Protein AF-A0A917EWA6-F1 (afdb_monomer_lite)

pLDDT: mean 87.09, std 11.74, range [43.41, 97.31]

Radius of gyration: 16.35 Å; chains: 1; bounding box: 45×27×44 Å

Structure (mmCIF, N/CA/C/O backbone):
data_AF-A0A917EWA6-F1
#
_entry.id   AF-A0A917EWA6-F1
#
loop_
_atom_site.group_PDB
_atom_site.id
_atom_site.type_symbol
_atom_site.label_atom_id
_atom_site.label_alt_id
_atom_site.label_comp_id
_atom_site.label_asym_id
_atom_site.label_entity_id
_atom_site.label_seq_id
_atom_site.pdbx_PDB_ins_code
_atom_site.Cartn_x
_atom_site.Cartn_y
_atom_site.Cartn_z
_atom_site.occupancy
_atom_site.B_iso_or_equiv
_atom_site.auth_seq_id
_atom_site.auth_comp_id
_atom_site.auth_asym_id
_atom_site.auth_atom_id
_atom_site.pdbx_PDB_model_num
ATOM 1 N N . MET A 1 1 ? 4.828 -11.371 -12.825 1.00 86.12 1 MET A N 1
ATOM 2 C CA . MET A 1 1 ? 5.020 -9.913 -12.968 1.00 86.12 1 MET A CA 1
ATOM 3 C C . MET A 1 1 ? 5.950 -9.460 -11.858 1.00 86.12 1 MET A C 1
ATOM 5 O O . MET A 1 1 ? 5.801 -9.951 -10.740 1.00 86.12 1 MET A O 1
ATOM 9 N N . VAL A 1 2 ? 6.897 -8.578 -12.182 1.00 91.56 2 VAL A N 1
ATOM 10 C CA . VAL A 1 2 ? 7.806 -7.958 -11.210 1.00 91.56 2 VAL A CA 1
ATOM 11 C C . VAL A 1 2 ? 7.234 -6.601 -10.819 1.00 91.56 2 VAL A C 1
ATOM 13 O O . VAL A 1 2 ? 6.860 -5.807 -11.687 1.00 91.56 2 VAL A O 1
ATOM 16 N N . VAL A 1 3 ? 7.149 -6.339 -9.519 1.00 94.06 3 VAL A N 1
ATOM 17 C CA . VAL A 1 3 ? 6.632 -5.080 -8.984 1.00 94.06 3 VAL A CA 1
ATOM 18 C C . VAL A 1 3 ? 7.700 -4.383 -8.160 1.00 94.06 3 VAL A C 1
ATOM 20 O O . VAL A 1 3 ? 8.176 -4.914 -7.160 1.00 94.06 3 VAL A O 1
ATOM 23 N N . VAL A 1 4 ? 8.055 -3.171 -8.569 1.00 95.00 4 VAL A N 1
ATOM 24 C CA . VAL A 1 4 ? 8.958 -2.285 -7.840 1.00 95.00 4 VAL A CA 1
ATOM 25 C C . VAL A 1 4 ? 8.115 -1.440 -6.897 1.00 95.00 4 VAL A C 1
ATOM 27 O O . VAL A 1 4 ? 7.272 -0.659 -7.338 1.00 95.00 4 VAL A O 1
ATOM 30 N N . LEU A 1 5 ? 8.322 -1.606 -5.598 1.00 96.94 5 LEU A N 1
ATOM 31 C CA . LEU A 1 5 ? 7.508 -0.984 -4.565 1.00 96.94 5 LEU A CA 1
ATOM 32 C C . LEU A 1 5 ? 8.351 -0.015 -3.742 1.00 96.94 5 LEU A C 1
ATOM 34 O O . LEU A 1 5 ? 9.227 -0.437 -2.989 1.00 96.94 5 LEU A O 1
ATOM 38 N N . PHE A 1 6 ? 8.057 1.276 -3.861 1.00 96.94 6 PHE A N 1
ATOM 39 C CA . PHE A 1 6 ? 8.714 2.317 -3.075 1.00 96.94 6 PHE A CA 1
ATOM 40 C C . PHE A 1 6 ? 7.999 2.514 -1.741 1.00 96.94 6 PHE A C 1
ATOM 42 O O . PHE A 1 6 ? 6.769 2.416 -1.674 1.00 96.94 6 PHE A O 1
ATOM 49 N N . ASN A 1 7 ? 8.772 2.832 -0.701 1.00 96.31 7 ASN A N 1
ATOM 50 C CA . ASN A 1 7 ? 8.306 2.919 0.684 1.00 96.31 7 ASN A CA 1
ATOM 51 C C . ASN A 1 7 ? 7.690 1.589 1.154 1.00 96.31 7 ASN A C 1
ATOM 53 O O . ASN A 1 7 ? 6.610 1.556 1.749 1.00 96.31 7 ASN A O 1
ATOM 57 N N . CYS A 1 8 ? 8.346 0.467 0.834 1.00 96.69 8 CYS A N 1
ATOM 58 C CA . CYS A 1 8 ? 7.823 -0.875 1.095 1.00 96.69 8 CYS A CA 1
ATOM 59 C C . CYS A 1 8 ? 7.700 -1.234 2.586 1.00 96.69 8 CYS A C 1
ATO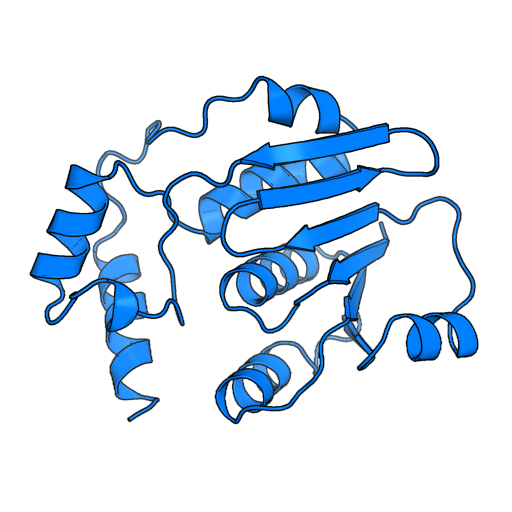M 61 O O . CYS A 1 8 ? 6.992 -2.188 2.905 1.00 96.69 8 CYS A O 1
ATOM 63 N N . PHE A 1 9 ? 8.343 -0.492 3.493 1.00 96.31 9 PHE A N 1
ATOM 64 C CA . PHE A 1 9 ? 8.204 -0.652 4.945 1.00 96.31 9 PHE A CA 1
ATOM 65 C C . PHE A 1 9 ? 7.411 0.479 5.602 1.00 96.31 9 PHE A C 1
ATOM 67 O O . PHE A 1 9 ? 7.223 0.476 6.817 1.00 96.31 9 PHE A O 1
ATOM 74 N N . HIS A 1 10 ? 6.852 1.404 4.823 1.00 94.94 10 HIS A N 1
ATOM 75 C CA . HIS A 1 10 ? 5.696 2.160 5.286 1.00 94.94 10 HIS A CA 1
ATOM 76 C C . HIS A 1 10 ? 4.526 1.195 5.546 1.00 94.94 10 HIS A C 1
ATOM 78 O O . HIS A 1 10 ? 4.380 0.219 4.815 1.00 94.94 10 HIS A O 1
ATOM 84 N N . TRP A 1 11 ? 3.652 1.445 6.531 1.00 94.75 11 TRP A N 1
ATOM 85 C CA . TRP A 1 11 ? 2.588 0.487 6.893 1.00 94.75 11 TRP A CA 1
ATOM 86 C C . TRP A 1 11 ? 1.712 0.091 5.690 1.00 94.75 11 TRP A C 1
ATOM 88 O O . TRP A 1 11 ? 1.439 -1.088 5.479 1.00 94.75 11 TRP A O 1
ATOM 98 N N . MET A 1 12 ? 1.360 1.054 4.831 1.00 96.31 12 MET A N 1
ATOM 99 C CA . MET A 1 12 ? 0.653 0.789 3.571 1.00 96.31 12 MET A CA 1
ATOM 100 C C . MET A 1 12 ? 1.501 -0.010 2.573 1.00 96.31 12 MET A C 1
ATOM 102 O O . MET A 1 12 ? 1.004 -0.954 1.960 1.00 96.31 12 MET A O 1
ATOM 106 N N . GLY A 1 13 ? 2.781 0.341 2.432 1.00 97.06 13 GLY A N 1
ATOM 107 C CA . GLY A 1 13 ? 3.720 -0.371 1.567 1.00 97.06 13 GLY A CA 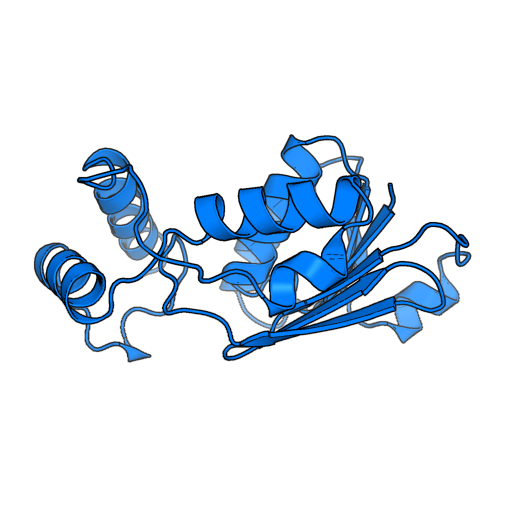1
ATOM 108 C C . GLY A 1 13 ? 3.906 -1.818 1.991 1.00 97.06 13 GLY A C 1
ATOM 109 O O . GLY A 1 13 ? 3.845 -2.710 1.153 1.00 97.06 13 GLY A O 1
ATOM 110 N N . TYR A 1 14 ? 3.999 -2.076 3.290 1.00 96.69 14 TYR A N 1
ATOM 111 C CA . TYR A 1 14 ? 4.108 -3.422 3.828 1.00 96.69 14 TYR A CA 1
ATOM 112 C C . TYR A 1 14 ? 2.887 -4.279 3.473 1.00 96.69 14 TYR A C 1
ATOM 114 O O . TYR A 1 14 ? 3.036 -5.416 3.019 1.00 96.69 14 TYR A O 1
ATOM 122 N N . HIS A 1 15 ? 1.673 -3.738 3.633 1.00 96.06 15 HIS A N 1
ATOM 123 C CA . HIS A 1 15 ? 0.445 -4.447 3.255 1.00 96.06 15 HIS A CA 1
ATOM 124 C C . HIS A 1 15 ? 0.379 -4.723 1.752 1.00 96.06 15 HIS A C 1
ATOM 126 O O . HIS A 1 15 ? 0.031 -5.836 1.358 1.00 96.06 15 HIS A O 1
ATOM 132 N N . CYS A 1 16 ? 0.792 -3.762 0.922 1.00 97.25 16 CYS A N 1
ATOM 133 C CA . CYS A 1 16 ? 0.912 -3.949 -0.524 1.00 97.25 16 CYS A CA 1
ATOM 134 C C . CYS A 1 16 ? 1.926 -5.055 -0.875 1.00 97.25 16 CYS A C 1
ATOM 136 O O . CYS A 1 16 ? 1.586 -6.003 -1.584 1.00 97.25 16 CYS A O 1
ATOM 138 N N . ALA A 1 17 ? 3.140 -4.996 -0.314 1.00 97.31 17 ALA A N 1
ATOM 139 C CA . ALA A 1 17 ? 4.194 -5.991 -0.517 1.00 97.31 17 ALA A CA 1
ATOM 140 C C . ALA A 1 17 ? 3.713 -7.392 -0.136 1.00 97.31 17 ALA A C 1
ATOM 142 O O . ALA A 1 17 ? 3.858 -8.347 -0.898 1.00 97.31 17 ALA A O 1
ATOM 143 N N . ARG A 1 18 ? 3.090 -7.514 1.039 1.00 95.81 18 ARG A N 1
ATOM 144 C CA . ARG A 1 18 ? 2.559 -8.780 1.537 1.00 95.81 18 ARG A CA 1
ATOM 145 C C . ARG A 1 18 ? 1.487 -9.346 0.607 1.00 95.81 18 ARG A C 1
ATOM 147 O O . ARG A 1 18 ? 1.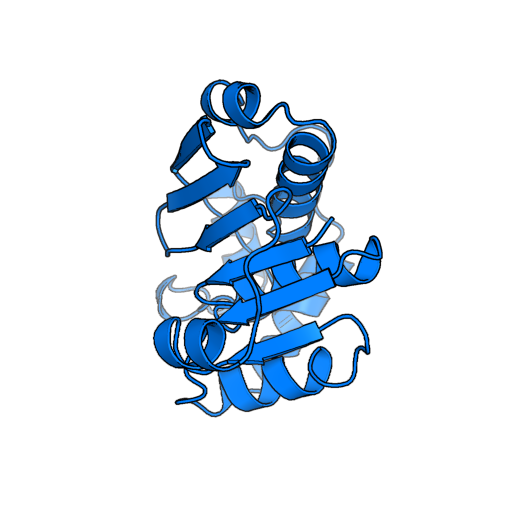518 -10.546 0.341 1.00 95.81 18 ARG A O 1
ATOM 154 N N . GLN A 1 19 ? 0.569 -8.516 0.113 1.00 95.19 19 GLN A N 1
ATOM 155 C CA . GLN A 1 19 ? -0.491 -8.954 -0.798 1.00 95.19 19 GLN A CA 1
ATOM 156 C C . GLN A 1 19 ? 0.072 -9.402 -2.156 1.00 95.19 19 GLN A C 1
ATOM 158 O O . GLN A 1 19 ? -0.324 -10.450 -2.673 1.00 95.19 19 GLN A O 1
ATOM 163 N N . LEU A 1 20 ? 1.043 -8.661 -2.699 1.00 96.31 20 LEU A N 1
ATOM 164 C CA . LEU A 1 20 ? 1.758 -9.023 -3.925 1.00 96.31 20 LEU A CA 1
ATOM 165 C C . LEU A 1 20 ? 2.460 -10.381 -3.780 1.00 96.31 20 LEU A C 1
ATOM 167 O O . LEU A 1 20 ? 2.232 -11.285 -4.588 1.00 96.31 20 LEU A O 1
ATOM 171 N N . LEU A 1 21 ? 3.247 -10.549 -2.711 1.00 96.38 21 LEU A N 1
ATOM 172 C CA . LEU A 1 21 ? 3.966 -11.790 -2.412 1.00 96.38 21 LEU A CA 1
ATOM 173 C C . LEU A 1 21 ? 3.012 -12.969 -2.185 1.00 96.38 21 LEU A C 1
ATOM 175 O O . LEU A 1 21 ? 3.284 -14.077 -2.645 1.00 96.38 21 LEU A O 1
ATOM 179 N N . HIS A 1 22 ? 1.886 -12.747 -1.498 1.00 93.81 22 HIS A N 1
ATOM 180 C CA . HIS A 1 22 ? 0.865 -13.777 -1.290 1.00 93.81 22 HIS A CA 1
ATOM 181 C C . HIS A 1 22 ? 0.236 -14.237 -2.610 1.00 93.81 22 HIS A C 1
ATOM 183 O O . HIS A 1 22 ? -0.019 -15.426 -2.789 1.00 93.81 22 HIS A O 1
ATOM 189 N N . SER A 1 23 ? 0.063 -13.309 -3.550 1.00 91.94 23 SER A N 1
ATOM 190 C CA . SER A 1 23 ? -0.457 -13.577 -4.895 1.00 91.94 23 SER A CA 1
ATOM 191 C C . SER A 1 23 ? 0.611 -14.155 -5.842 1.00 91.94 23 SER A C 1
ATOM 193 O O . SER A 1 23 ? 0.348 -14.360 -7.022 1.00 91.94 23 SER A O 1
ATOM 195 N N . GLY A 1 24 ? 1.820 -14.440 -5.337 1.00 93.75 24 GLY A N 1
ATOM 196 C CA . GLY A 1 24 ? 2.906 -15.079 -6.084 1.00 93.75 24 GLY A CA 1
ATOM 197 C C . GLY A 1 24 ? 3.773 -14.129 -6.913 1.00 93.75 24 GLY A C 1
ATOM 198 O O . GLY A 1 24 ? 4.579 -14.603 -7.711 1.00 93.75 24 GLY A O 1
ATOM 199 N N . HIS A 1 25 ? 3.638 -12.812 -6.734 1.00 93.75 25 HIS A N 1
ATOM 200 C CA . HIS A 1 25 ? 4.432 -11.820 -7.459 1.00 93.75 25 HIS A CA 1
ATOM 201 C C . HIS A 1 25 ? 5.859 -11.728 -6.934 1.00 93.75 25 HIS A C 1
ATOM 203 O O . HIS A 1 25 ? 6.115 -11.957 -5.751 1.00 93.75 25 HIS A O 1
ATOM 209 N N . GLU A 1 26 ? 6.767 -11.335 -7.822 1.00 95.12 26 GLU A N 1
ATOM 210 C CA . GLU A 1 26 ? 8.104 -10.886 -7.451 1.00 95.12 26 GLU A CA 1
ATOM 211 C C . GLU A 1 26 ? 8.033 -9.409 -7.067 1.00 95.12 26 GLU A C 1
ATOM 213 O O . GLU A 1 26 ? 7.483 -8.591 -7.808 1.00 95.12 26 GLU A O 1
ATOM 218 N N . VAL A 1 27 ? 8.563 -9.072 -5.895 1.00 96.00 27 VAL A N 1
ATOM 219 C CA . VAL A 1 27 ? 8.525 -7.724 -5.332 1.00 96.00 27 VAL A CA 1
ATOM 220 C C . VAL A 1 27 ? 9.945 -7.244 -5.083 1.00 96.00 27 VAL A C 1
ATOM 222 O O . VAL A 1 27 ? 10.696 -7.841 -4.311 1.00 96.00 27 VAL A O 1
ATOM 225 N N . VAL A 1 28 ? 10.282 -6.120 -5.704 1.00 95.94 28 VAL A N 1
ATOM 226 C CA . VAL A 1 28 ? 11.509 -5.370 -5.454 1.00 95.94 28 VAL A CA 1
ATOM 227 C C . VAL A 1 28 ? 11.154 -4.182 -4.565 1.00 95.94 28 VAL A C 1
ATOM 229 O O . VAL A 1 28 ? 10.625 -3.178 -5.039 1.00 95.94 28 VAL A O 1
ATOM 232 N N . GLY A 1 29 ? 11.389 -4.317 -3.264 1.00 96.88 29 GLY A N 1
ATOM 233 C CA . GLY A 1 29 ? 11.154 -3.267 -2.279 1.00 96.88 29 GLY A CA 1
ATOM 234 C C . GLY A 1 29 ? 12.295 -2.252 -2.250 1.00 96.88 29 GLY A C 1
ATOM 235 O O . GLY A 1 29 ? 13.459 -2.639 -2.147 1.00 96.88 29 GLY A O 1
ATOM 236 N N . VAL A 1 30 ? 11.955 -0.966 -2.318 1.00 96.62 30 VAL A N 1
ATOM 237 C CA . VAL A 1 30 ? 12.893 0.155 -2.183 1.00 96.62 30 VAL A CA 1
ATOM 238 C C . VAL A 1 30 ? 12.466 1.009 -0.995 1.00 96.62 30 VAL A C 1
ATOM 240 O O . VAL A 1 30 ? 11.436 1.688 -1.054 1.00 96.62 30 VAL A O 1
ATOM 243 N N . ASP A 1 31 ? 13.228 0.940 0.091 1.00 96.81 31 ASP A N 1
ATOM 244 C CA . ASP A 1 31 ? 12.995 1.713 1.315 1.00 96.81 31 ASP A CA 1
ATOM 245 C C . ASP A 1 31 ? 14.239 1.655 2.209 1.00 96.81 31 ASP A C 1
ATOM 247 O O . ASP A 1 31 ? 14.886 0.610 2.312 1.00 96.81 31 ASP A O 1
ATOM 251 N N . GLU A 1 32 ? 14.551 2.746 2.897 1.00 95.62 32 GLU A N 1
ATOM 252 C CA . GLU A 1 32 ? 15.605 2.756 3.909 1.00 95.62 32 GLU A CA 1
ATOM 253 C C . GLU A 1 32 ? 15.084 2.111 5.197 1.00 95.62 32 GLU A C 1
ATOM 255 O O . GLU A 1 32 ? 13.979 2.405 5.651 1.00 95.62 32 GLU A O 1
ATOM 260 N N . ILE A 1 33 ? 15.876 1.229 5.809 1.00 93.50 33 ILE A N 1
ATOM 261 C CA . ILE A 1 33 ? 15.551 0.637 7.113 1.00 93.50 33 ILE A CA 1
ATOM 262 C C . ILE A 1 33 ? 16.220 1.486 8.199 1.00 93.50 33 ILE A C 1
ATOM 264 O O . ILE A 1 33 ? 17.311 1.176 8.670 1.00 93.50 33 ILE A O 1
ATOM 268 N N . ASP A 1 34 ? 15.575 2.599 8.540 1.00 93.69 34 ASP A N 1
ATOM 269 C CA . ASP A 1 34 ? 16.082 3.646 9.438 1.00 93.69 34 ASP A CA 1
ATOM 270 C C . ASP A 1 34 ? 15.383 3.698 10.812 1.00 93.69 34 ASP A C 1
ATOM 272 O O . ASP A 1 34 ? 15.800 4.454 11.689 1.00 93.69 34 ASP A O 1
ATOM 276 N N . ASP A 1 35 ? 14.356 2.869 11.025 1.00 91.81 35 ASP A N 1
ATOM 277 C CA . ASP A 1 35 ? 13.578 2.795 12.266 1.00 91.81 35 ASP A CA 1
ATOM 278 C C . ASP A 1 35 ? 13.294 1.331 12.684 1.00 91.81 35 ASP A C 1
ATOM 280 O O . ASP A 1 35 ? 13.101 0.471 11.811 1.00 91.81 35 ASP A O 1
ATOM 284 N N . PRO A 1 36 ? 13.212 1.017 13.998 1.00 92.06 36 PRO A N 1
ATOM 285 C CA . PRO A 1 36 ? 12.924 -0.336 14.487 1.00 92.06 36 PRO A CA 1
ATOM 286 C C . PRO A 1 36 ? 11.635 -0.959 13.939 1.00 92.06 36 PRO A C 1
ATOM 288 O O . PRO A 1 36 ? 11.575 -2.175 13.742 1.00 92.06 36 PRO A O 1
ATOM 291 N N . MET A 1 37 ? 10.604 -0.155 13.658 1.00 90.94 37 MET A N 1
ATOM 292 C CA . MET A 1 37 ? 9.378 -0.646 13.030 1.00 90.94 37 MET A CA 1
ATOM 293 C C . MET A 1 37 ? 9.674 -1.209 11.641 1.00 90.94 37 MET A C 1
ATOM 295 O O . MET A 1 37 ? 9.206 -2.296 11.305 1.00 90.94 37 MET A O 1
ATOM 299 N N . LYS A 1 38 ? 10.479 -0.510 10.835 1.00 94.94 38 LYS A N 1
ATOM 300 C CA . LYS A 1 38 ? 10.847 -0.983 9.497 1.00 94.94 38 LYS A CA 1
ATOM 301 C C . LYS A 1 38 ? 11.693 -2.252 9.563 1.00 94.94 38 LYS A C 1
ATOM 303 O O . LYS A 1 38 ? 11.447 -3.166 8.779 1.00 94.94 38 LYS A O 1
ATOM 308 N N . GLU A 1 39 ? 12.615 -2.362 10.525 1.00 94.31 39 GLU A N 1
ATOM 309 C CA . GLU A 1 39 ? 13.362 -3.609 10.766 1.00 94.31 39 GLU A CA 1
ATOM 310 C C . GLU A 1 39 ? 12.414 -4.779 11.067 1.00 94.31 39 GLU A C 1
ATOM 312 O O . GLU A 1 39 ? 12.548 -5.872 10.507 1.00 94.31 39 GLU A O 1
ATOM 317 N N . GLN A 1 40 ? 11.416 -4.548 11.921 1.00 93.44 40 GLN A N 1
ATOM 318 C CA . GLN A 1 40 ? 10.413 -5.551 12.261 1.00 93.44 40 GLN A CA 1
ATOM 319 C C . GLN A 1 40 ? 9.559 -5.941 11.047 1.00 93.44 40 GLN A C 1
ATOM 321 O O . GLN A 1 40 ? 9.331 -7.131 10.817 1.00 93.44 40 GLN A O 1
ATOM 326 N N . LEU A 1 41 ? 9.110 -4.970 10.248 1.00 94.88 41 LEU A N 1
ATOM 327 C CA . LEU A 1 41 ? 8.341 -5.226 9.028 1.00 94.88 41 LEU A CA 1
ATOM 328 C C . LEU A 1 41 ? 9.163 -6.005 7.998 1.00 94.88 41 LEU A C 1
ATOM 330 O O . LEU A 1 41 ? 8.662 -6.976 7.421 1.00 94.88 41 LEU A O 1
ATOM 334 N N . TYR A 1 42 ? 10.442 -5.665 7.838 1.00 96.00 42 TYR A N 1
ATOM 335 C CA . TYR A 1 42 ? 11.370 -6.417 7.002 1.00 96.00 42 TYR A CA 1
ATOM 336 C C . TYR A 1 42 ? 11.484 -7.879 7.445 1.00 96.00 42 TYR A C 1
ATOM 338 O O . TYR A 1 42 ? 11.438 -8.772 6.602 1.00 96.00 42 TYR A O 1
ATOM 346 N N . MET A 1 43 ? 11.537 -8.172 8.748 1.00 93.31 43 MET A N 1
ATOM 347 C CA . MET A 1 43 ? 11.616 -9.557 9.238 1.00 93.31 43 MET A CA 1
ATOM 348 C C . MET A 1 43 ? 10.419 -10.434 8.830 1.00 93.31 43 MET A C 1
ATOM 350 O O . MET A 1 43 ? 10.574 -11.657 8.735 1.00 93.31 43 MET A O 1
ATOM 354 N N . TYR A 1 44 ? 9.246 -9.847 8.570 1.00 92.94 44 TYR A N 1
ATOM 355 C CA . TYR A 1 44 ? 8.060 -10.596 8.142 1.00 92.94 44 TYR A CA 1
ATOM 356 C C . TYR A 1 44 ? 8.049 -10.940 6.645 1.00 92.94 44 TYR A C 1
ATOM 358 O O . TYR A 1 44 ? 7.481 -11.969 6.278 1.00 92.94 44 TYR A O 1
ATOM 366 N N . VAL A 1 45 ? 8.669 -10.124 5.785 1.00 93.88 45 VAL A N 1
ATOM 367 C CA . VAL A 1 45 ? 8.647 -10.319 4.316 1.00 93.88 45 VAL A CA 1
ATOM 368 C C . VAL A 1 45 ? 10.007 -10.679 3.717 1.00 93.88 45 VAL A C 1
ATOM 370 O O . VAL A 1 45 ? 10.059 -11.383 2.713 1.00 93.88 45 VAL A O 1
ATOM 373 N N . GLY A 1 46 ? 11.108 -10.304 4.368 1.00 92.06 46 GLY A N 1
ATOM 374 C CA . GLY A 1 46 ? 12.486 -10.441 3.884 1.00 92.06 46 GLY A CA 1
ATOM 375 C C . GLY A 1 46 ? 12.972 -11.877 3.684 1.00 92.06 46 GLY A C 1
ATOM 376 O O . GLY A 1 46 ? 13.991 -12.106 3.044 1.00 92.06 46 GLY A O 1
ATOM 377 N N . ARG A 1 47 ? 12.247 -12.865 4.222 1.00 91.75 47 ARG A N 1
ATOM 378 C CA . ARG A 1 47 ? 12.540 -14.298 4.035 1.00 91.75 47 ARG A CA 1
ATOM 379 C C . ARG A 1 47 ? 11.807 -14.917 2.846 1.00 91.75 47 ARG A C 1
ATOM 381 O O . ARG A 1 47 ? 12.007 -16.099 2.568 1.00 91.75 47 ARG A O 1
ATOM 388 N N . ASN A 1 48 ? 10.922 -14.170 2.191 1.00 96.06 48 ASN A N 1
ATOM 389 C CA . ASN A 1 48 ? 10.222 -14.647 1.010 1.00 96.06 48 ASN A CA 1
ATOM 390 C C . ASN A 1 48 ? 11.187 -14.649 -0.186 1.00 96.06 48 ASN A C 1
ATOM 392 O O . ASN A 1 48 ? 11.822 -13.638 -0.461 1.00 96.06 48 ASN A O 1
ATOM 396 N N . SER A 1 49 ? 11.289 -15.770 -0.908 1.00 95.25 49 SER A N 1
ATOM 397 C CA . SER A 1 49 ? 12.188 -15.900 -2.067 1.00 95.25 49 SER A CA 1
ATOM 398 C C . SER A 1 49 ? 11.849 -14.957 -3.219 1.00 95.25 49 SER A C 1
ATOM 400 O O . SER A 1 49 ? 12.710 -14.688 -4.049 1.00 95.25 49 SER A O 1
ATOM 402 N N . ASN A 1 50 ? 10.607 -14.477 -3.272 1.00 96.25 50 ASN A N 1
ATOM 403 C CA . ASN A 1 50 ? 10.128 -13.545 -4.284 1.00 96.25 50 ASN A CA 1
ATOM 404 C C . ASN A 1 50 ? 10.289 -12.082 -3.844 1.00 96.25 50 ASN A C 1
ATOM 406 O O . ASN A 1 50 ? 9.829 -11.190 -4.550 1.00 96.25 50 ASN A O 1
ATOM 410 N N . PHE A 1 51 ? 10.891 -11.820 -2.680 1.00 97.06 51 PHE A N 1
ATOM 411 C CA . PHE A 1 51 ? 11.149 -10.471 -2.194 1.00 97.06 51 PHE A CA 1
ATOM 412 C C . PHE A 1 51 ? 12.640 -10.147 -2.273 1.00 97.06 51 PHE A C 1
ATOM 414 O O . PHE A 1 51 ? 13.477 -10.878 -1.742 1.00 97.06 51 PHE A O 1
ATOM 421 N N . GLN A 1 52 ? 12.965 -9.015 -2.889 1.00 95.56 52 GLN A N 1
ATOM 422 C CA . GLN A 1 52 ? 14.303 -8.439 -2.886 1.00 95.56 52 GLN A CA 1
ATOM 423 C C . GLN A 1 52 ? 14.230 -7.004 -2.370 1.00 95.56 52 GLN A C 1
ATOM 425 O O . GLN A 1 52 ? 13.346 -6.249 -2.763 1.00 95.56 52 GLN A O 1
ATOM 430 N N . HIS A 1 53 ? 15.157 -6.628 -1.494 1.00 96.06 53 HIS A N 1
ATOM 431 C CA . HIS A 1 53 ? 15.205 -5.302 -0.881 1.00 96.06 53 HIS A CA 1
ATOM 432 C C . HIS A 1 53 ? 16.446 -4.527 -1.324 1.00 96.06 53 HIS A C 1
ATOM 434 O O . HIS A 1 53 ? 17.529 -5.101 -1.455 1.00 96.06 53 HIS A O 1
ATOM 440 N N . PHE A 1 54 ? 16.259 -3.226 -1.529 1.00 95.69 54 PHE A N 1
ATOM 441 C CA . PHE A 1 54 ? 17.300 -2.228 -1.739 1.00 95.69 54 PHE A CA 1
ATOM 442 C C . PHE A 1 54 ? 16.994 -0.997 -0.884 1.00 95.69 54 PHE A C 1
ATOM 444 O O . PHE A 1 54 ? 15.823 -0.646 -0.712 1.00 95.69 54 PHE A O 1
ATOM 451 N N . ASN A 1 55 ? 18.021 -0.310 -0.379 1.00 93.94 55 ASN A N 1
ATOM 452 C CA . ASN A 1 55 ? 17.789 0.920 0.382 1.00 93.94 55 ASN A CA 1
ATOM 453 C C . ASN A 1 55 ? 17.378 2.059 -0.551 1.00 93.94 55 ASN A C 1
ATOM 455 O O . ASN A 1 55 ? 16.489 2.841 -0.228 1.00 93.94 55 ASN A O 1
ATOM 459 N N . THR A 1 56 ? 18.001 2.126 -1.732 1.00 93.00 56 THR A N 1
ATOM 460 C CA . THR A 1 56 ? 17.741 3.183 -2.712 1.00 93.00 56 THR A CA 1
ATOM 461 C C . THR A 1 56 ? 17.523 2.637 -4.120 1.00 93.00 56 THR A C 1
ATOM 463 O O . THR A 1 56 ? 17.859 1.493 -4.446 1.00 93.00 56 THR A O 1
ATOM 466 N N . ILE A 1 57 ? 16.952 3.475 -4.988 1.00 88.50 57 ILE A N 1
ATOM 467 C CA . ILE A 1 57 ? 16.748 3.122 -6.395 1.00 88.50 57 ILE A CA 1
ATOM 468 C C . ILE A 1 57 ? 18.079 2.998 -7.144 1.00 88.50 57 ILE A C 1
ATOM 470 O O . ILE A 1 57 ? 18.220 2.144 -8.014 1.00 88.50 57 ILE A O 1
ATOM 474 N N . GLU A 1 58 ? 19.088 3.784 -6.769 1.00 88.81 58 GLU A N 1
ATOM 475 C CA . GLU A 1 58 ? 20.426 3.703 -7.352 1.00 88.81 58 GLU A CA 1
ATOM 476 C C . GLU A 1 58 ? 21.104 2.376 -6.997 1.00 88.81 58 GLU A C 1
ATOM 478 O O . GLU A 1 58 ? 21.766 1.771 -7.843 1.00 88.81 58 GLU A O 1
ATOM 483 N N . GLU A 1 59 ? 20.934 1.886 -5.764 1.00 89.12 59 GLU A N 1
ATOM 484 C CA . GLU A 1 59 ? 21.409 0.553 -5.387 1.00 89.12 59 GLU A CA 1
ATOM 485 C C . GLU A 1 59 ? 20.752 -0.523 -6.250 1.00 89.12 59 GLU A C 1
ATOM 487 O O . GLU A 1 59 ? 21.457 -1.380 -6.787 1.00 89.12 59 GLU A O 1
ATOM 492 N N . ARG A 1 60 ? 19.431 -0.447 -6.448 1.00 87.75 60 ARG A N 1
ATOM 493 C CA . ARG A 1 60 ? 18.699 -1.366 -7.329 1.00 87.75 60 ARG A CA 1
ATOM 494 C C . ARG A 1 60 ? 19.261 -1.346 -8.748 1.00 87.75 60 ARG A C 1
ATOM 496 O O . ARG A 1 60 ? 19.557 -2.400 -9.304 1.00 87.75 60 ARG A O 1
ATOM 503 N N . ASP A 1 61 ? 19.435 -0.161 -9.320 1.00 85.25 61 ASP A N 1
ATOM 504 C CA . ASP A 1 61 ? 19.873 0.017 -10.707 1.00 85.25 61 ASP A CA 1
ATOM 505 C C . ASP A 1 61 ? 21.298 -0.486 -10.958 1.00 85.25 61 ASP A C 1
ATOM 507 O O . ASP A 1 61 ? 21.621 -0.925 -12.062 1.00 85.25 61 ASP A O 1
ATOM 511 N N . ASN A 1 62 ? 22.145 -0.479 -9.928 1.00 84.12 62 ASN A N 1
ATOM 512 C CA . ASN A 1 62 ? 23.489 -1.042 -9.997 1.00 84.12 62 ASN A CA 1
ATOM 513 C C . ASN A 1 62 ? 23.513 -2.581 -9.902 1.00 84.12 62 ASN A C 1
ATOM 515 O O . ASN A 1 62 ? 24.503 -3.193 -10.304 1.00 84.12 62 ASN A O 1
ATOM 519 N N . HIS A 1 63 ? 22.459 -3.209 -9.369 1.00 78.94 63 HIS A N 1
ATOM 520 C CA . HIS A 1 63 ? 22.420 -4.648 -9.071 1.00 78.94 63 HIS A CA 1
ATOM 521 C C . HIS A 1 63 ? 21.405 -5.439 -9.903 1.00 78.94 63 HIS A C 1
ATOM 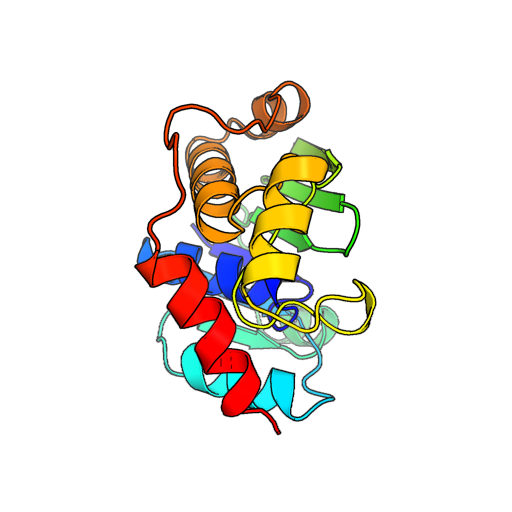523 O O . HIS A 1 63 ? 21.488 -6.667 -9.938 1.00 78.94 63 HIS A O 1
ATOM 529 N N . SER A 1 64 ? 20.461 -4.770 -10.565 1.00 72.88 64 SER A N 1
ATOM 530 C CA . SER A 1 64 ? 19.381 -5.412 -11.311 1.00 72.88 64 SER A CA 1
ATOM 531 C C . SER A 1 64 ? 19.281 -4.891 -12.742 1.00 72.88 64 SER A C 1
ATOM 533 O O . SER A 1 64 ? 19.489 -3.711 -13.021 1.00 72.88 64 SER A O 1
ATOM 535 N N . HIS A 1 65 ? 18.945 -5.788 -13.668 1.00 66.31 65 HIS A N 1
ATOM 536 C CA . HIS A 1 65 ? 18.634 -5.421 -15.042 1.00 66.31 65 HIS A CA 1
ATOM 537 C C . HIS A 1 65 ? 17.146 -5.106 -15.159 1.00 66.31 65 HIS A C 1
ATOM 539 O O . HIS A 1 65 ? 16.314 -5.960 -14.871 1.00 66.31 65 HIS A O 1
ATOM 545 N N . TYR A 1 66 ? 16.835 -3.904 -15.644 1.00 64.75 66 TYR A N 1
ATOM 546 C CA . TYR A 1 66 ? 15.485 -3.505 -16.028 1.00 64.75 66 TYR A CA 1
ATOM 547 C C . TYR A 1 66 ? 14.857 -4.543 -16.964 1.00 64.75 66 TYR A C 1
ATOM 549 O O . TYR A 1 66 ? 15.388 -4.837 -18.042 1.00 64.75 66 TYR A O 1
ATOM 557 N N . THR A 1 67 ? 13.699 -5.060 -16.581 1.00 66.88 67 THR A N 1
ATOM 558 C CA . THR A 1 67 ? 12.822 -5.827 -17.458 1.00 66.88 67 THR A CA 1
ATOM 559 C C . THR A 1 67 ? 11.710 -4.916 -17.977 1.00 66.88 67 THR A C 1
ATOM 561 O O . THR A 1 67 ? 11.173 -4.075 -17.263 1.00 66.88 67 THR A O 1
ATOM 564 N N . ASN A 1 68 ? 11.334 -5.068 -19.250 1.00 65.81 68 ASN A N 1
ATOM 565 C CA . ASN A 1 68 ? 10.290 -4.239 -19.876 1.00 65.81 68 ASN A CA 1
ATOM 566 C C . ASN A 1 68 ? 8.867 -4.496 -19.325 1.00 65.81 68 ASN A C 1
ATOM 568 O O . ASN A 1 68 ? 7.914 -3.892 -19.813 1.00 65.81 68 ASN A O 1
ATOM 572 N N . ASP A 1 69 ? 8.715 -5.407 -18.360 1.00 77.75 69 ASP A N 1
ATOM 573 C CA . ASP A 1 69 ? 7.433 -5.847 -17.793 1.00 77.75 69 ASP A CA 1
ATOM 574 C C . ASP A 1 69 ? 7.340 -5.561 -16.280 1.00 77.75 69 ASP A C 1
ATOM 576 O O . ASP A 1 69 ? 6.629 -6.240 -15.536 1.00 77.75 69 ASP A O 1
ATOM 580 N N . GLU A 1 70 ? 8.087 -4.553 -15.821 1.00 87.81 70 GLU A N 1
ATOM 581 C CA . GLU A 1 70 ? 8.035 -4.029 -14.456 1.00 87.81 70 GLU A CA 1
ATOM 582 C C . GLU A 1 70 ? 6.889 -3.026 -14.277 1.00 87.81 70 GLU A C 1
ATOM 584 O O . GLU A 1 70 ? 6.637 -2.161 -15.122 1.00 87.81 70 GLU A O 1
ATOM 589 N N . SER A 1 71 ? 6.211 -3.123 -13.132 1.00 91.94 71 SER A N 1
ATOM 590 C CA . SER A 1 71 ? 5.284 -2.094 -12.646 1.00 91.94 71 SER A CA 1
ATOM 591 C C . SER A 1 71 ? 5.874 -1.403 -11.425 1.00 91.94 71 SER A C 1
ATOM 593 O O . SER A 1 71 ? 6.407 -2.071 -10.543 1.00 91.94 71 SER A O 1
ATOM 595 N N . HIS A 1 72 ? 5.768 -0.079 -11.351 1.00 94.06 72 HIS A N 1
ATOM 596 C CA . HIS A 1 72 ? 6.249 0.706 -10.217 1.00 94.06 72 HIS A CA 1
ATOM 597 C C . HIS A 1 72 ? 5.069 1.224 -9.405 1.00 94.06 72 HIS A C 1
ATOM 599 O O . HIS A 1 72 ? 4.185 1.883 -9.950 1.00 94.06 72 HIS A O 1
ATOM 605 N N . LEU A 1 73 ? 5.074 0.960 -8.103 1.00 96.06 73 LEU A N 1
ATOM 606 C CA . LEU A 1 73 ? 4.093 1.465 -7.149 1.00 96.06 73 LEU A CA 1
ATOM 607 C C . LEU A 1 73 ? 4.818 2.380 -6.164 1.00 96.06 73 LEU A C 1
ATOM 609 O O . LEU A 1 73 ? 5.682 1.932 -5.410 1.00 96.06 73 LEU A O 1
ATOM 613 N N . LEU A 1 74 ? 4.474 3.665 -6.178 1.00 96.50 74 LEU A N 1
ATOM 614 C CA . LEU A 1 74 ? 5.013 4.660 -5.262 1.00 96.50 74 LEU A CA 1
ATOM 615 C C . LEU A 1 74 ? 3.925 5.040 -4.268 1.00 96.50 74 LEU A C 1
ATOM 617 O O . LEU A 1 74 ? 2.926 5.659 -4.637 1.00 96.50 74 LEU A O 1
ATOM 621 N N . ILE A 1 75 ? 4.121 4.651 -3.011 1.00 95.56 75 ILE A N 1
ATOM 622 C CA . ILE A 1 75 ? 3.161 4.892 -1.935 1.00 95.56 75 ILE A CA 1
ATOM 623 C C . ILE A 1 75 ? 3.619 6.089 -1.109 1.00 95.56 75 ILE A C 1
ATOM 625 O O . ILE A 1 75 ? 4.749 6.133 -0.630 1.00 95.56 75 ILE A O 1
ATOM 629 N N . SER A 1 76 ? 2.715 7.038 -0.903 1.00 93.94 76 SER A N 1
ATOM 630 C CA . SER A 1 76 ? 2.861 8.140 0.050 1.00 93.94 76 SER A CA 1
ATOM 631 C C . SER A 1 76 ? 1.677 8.148 1.017 1.00 93.94 76 SER A C 1
ATOM 633 O O . SER A 1 76 ? 0.792 7.305 0.912 1.00 93.94 76 SER A O 1
ATOM 635 N N . ASN A 1 77 ? 1.635 9.099 1.952 1.00 90.62 77 ASN A N 1
ATOM 636 C CA . ASN A 1 77 ? 0.510 9.231 2.886 1.00 90.62 77 ASN A CA 1
ATOM 637 C C . ASN A 1 77 ? -0.806 9.649 2.219 1.00 90.62 77 ASN A C 1
ATOM 639 O O . ASN A 1 77 ? -1.871 9.354 2.753 1.00 90.62 77 ASN A O 1
ATOM 643 N N . GLU A 1 78 ? -0.735 10.332 1.077 1.00 92.50 78 GLU A N 1
ATOM 644 C CA . GLU A 1 78 ? -1.899 10.956 0.435 1.00 92.50 78 GLU A CA 1
ATOM 645 C C . GLU A 1 78 ? -2.194 10.379 -0.946 1.00 92.50 78 GLU A C 1
ATOM 647 O O . GLU A 1 78 ? -3.327 10.444 -1.407 1.00 92.50 78 GLU A O 1
ATOM 652 N N . THR A 1 79 ? -1.193 9.809 -1.615 1.00 95.19 79 THR A N 1
ATOM 653 C CA . THR A 1 79 ? -1.322 9.339 -2.996 1.00 95.19 79 THR A CA 1
ATOM 654 C C . THR A 1 79 ? -0.624 8.006 -3.221 1.00 95.19 79 THR A C 1
ATOM 656 O O . THR A 1 79 ? 0.380 7.678 -2.577 1.00 95.19 79 THR A O 1
ATOM 659 N N . LEU A 1 80 ? -1.150 7.263 -4.189 1.00 96.38 80 LEU A N 1
ATOM 660 C CA . LEU A 1 80 ? -0.515 6.113 -4.810 1.00 96.38 80 LEU A CA 1
ATOM 661 C C . LEU A 1 80 ? -0.271 6.439 -6.284 1.00 96.38 80 LEU A C 1
ATOM 663 O O . LEU A 1 80 ? -1.219 6.671 -7.034 1.00 96.38 80 LEU A O 1
ATOM 667 N N . VAL A 1 81 ? 0.991 6.420 -6.703 1.00 96.12 81 VAL A N 1
ATOM 668 C CA . VAL A 1 81 ? 1.362 6.523 -8.119 1.00 96.12 81 VAL A CA 1
ATOM 669 C C . VAL A 1 81 ? 1.678 5.131 -8.638 1.00 96.12 81 VAL A C 1
ATOM 671 O O . VAL A 1 81 ? 2.501 4.419 -8.061 1.00 96.12 81 VAL A O 1
ATOM 674 N N . ILE A 1 82 ? 1.038 4.745 -9.734 1.00 95.00 82 ILE A N 1
ATOM 675 C CA . ILE A 1 82 ? 1.250 3.467 -10.405 1.00 95.00 82 ILE A CA 1
ATOM 676 C C . ILE A 1 82 ? 1.777 3.764 -11.800 1.00 95.00 82 ILE A C 1
ATOM 678 O O . ILE A 1 82 ? 1.103 4.419 -12.594 1.00 95.00 82 ILE A O 1
ATOM 682 N N . LYS A 1 83 ? 2.966 3.251 -12.107 1.00 92.12 83 LYS A N 1
ATOM 683 C CA . LYS A 1 83 ? 3.517 3.245 -13.463 1.00 92.12 83 LYS A CA 1
ATOM 684 C C . LYS A 1 83 ? 3.479 1.822 -13.974 1.00 92.12 83 LYS A C 1
ATOM 686 O O . LYS A 1 83 ? 4.110 0.937 -13.395 1.00 92.12 83 LYS A O 1
ATOM 691 N N . TYR A 1 84 ? 2.711 1.601 -15.025 1.00 86.12 84 TYR A N 1
ATOM 692 C CA . TYR A 1 84 ? 2.570 0.306 -15.660 1.00 86.12 84 TYR A CA 1
ATOM 693 C C . TYR A 1 84 ? 3.291 0.346 -17.002 1.00 86.12 84 TYR A C 1
ATOM 695 O O . TYR A 1 84 ? 2.889 1.066 -17.921 1.00 86.12 84 TYR A O 1
ATOM 703 N N . LYS A 1 85 ? 4.368 -0.438 -17.122 1.00 77.50 85 LYS A N 1
ATOM 704 C CA . LYS A 1 85 ? 5.229 -0.450 -18.314 1.00 77.50 85 LYS A CA 1
ATOM 705 C C . LYS A 1 85 ? 5.765 0.962 -18.625 1.00 77.50 85 LYS A C 1
ATOM 707 O O . LYS A 1 85 ? 5.865 1.816 -17.751 1.00 77.50 85 LYS A O 1
ATOM 712 N N . LEU A 1 86 ? 6.170 1.203 -19.874 1.00 66.56 86 LEU A N 1
ATOM 713 C CA . LEU A 1 86 ? 6.845 2.440 -20.294 1.00 66.56 86 LEU A CA 1
ATOM 714 C C . LEU A 1 86 ? 5.918 3.646 -20.532 1.00 66.56 86 LEU A C 1
ATOM 716 O O . LEU A 1 86 ? 6.431 4.739 -20.764 1.00 66.56 86 LEU A O 1
ATOM 720 N N . PHE A 1 87 ? 4.593 3.470 -20.542 1.00 69.00 87 PHE A N 1
ATOM 721 C CA . PHE A 1 87 ? 3.692 4.475 -21.128 1.00 69.00 87 PHE A CA 1
ATOM 722 C C . PHE A 1 87 ? 2.511 4.887 -20.253 1.00 69.00 87 PHE A C 1
ATOM 724 O O . PHE A 1 87 ? 2.047 6.016 -20.406 1.00 69.00 87 PHE A O 1
ATOM 731 N N . ASP A 1 88 ? 2.046 4.029 -19.344 1.00 84.12 88 ASP A N 1
ATOM 732 C CA . ASP A 1 88 ? 0.862 4.325 -18.545 1.00 84.12 88 ASP A CA 1
ATOM 733 C C . ASP A 1 88 ? 1.265 4.704 -17.117 1.00 84.12 88 ASP A C 1
ATOM 735 O O . ASP A 1 88 ? 1.930 3.947 -16.409 1.00 84.12 88 ASP A O 1
ATOM 739 N N . GLU A 1 89 ? 0.845 5.889 -16.685 1.00 92.44 89 GLU A N 1
ATOM 740 C CA . GLU A 1 89 ? 1.008 6.383 -15.320 1.00 92.44 89 GLU A CA 1
ATOM 741 C C . GLU A 1 89 ? -0.346 6.872 -14.812 1.00 92.44 89 GLU A C 1
ATOM 743 O O . GLU A 1 89 ? -1.054 7.611 -15.500 1.00 92.44 89 GLU A O 1
ATOM 748 N N . VAL A 1 90 ? -0.709 6.455 -13.602 1.00 94.12 90 VAL A N 1
ATOM 749 C CA . VAL A 1 90 ? -1.899 6.935 -12.906 1.00 94.12 90 VAL A CA 1
ATOM 750 C C . VAL A 1 90 ? -1.536 7.330 -11.483 1.00 94.12 90 VAL A C 1
ATOM 752 O O . VAL A 1 90 ? -0.826 6.608 -10.785 1.00 94.12 90 VAL A O 1
ATOM 755 N N . THR A 1 91 ? -2.059 8.471 -11.052 1.00 95.06 91 THR A N 1
ATOM 756 C CA . THR A 1 91 ? -1.996 8.921 -9.662 1.00 95.06 91 THR A CA 1
ATOM 757 C C . THR A 1 91 ? -3.387 8.817 -9.065 1.00 95.06 91 THR A C 1
ATOM 759 O O . THR A 1 91 ? -4.355 9.297 -9.654 1.00 95.06 91 THR A O 1
ATOM 762 N N . ILE A 1 92 ? -3.478 8.170 -7.910 1.00 93.00 92 ILE A N 1
ATOM 763 C CA . ILE A 1 92 ? -4.717 7.944 -7.173 1.00 93.00 92 ILE A CA 1
ATOM 764 C C . ILE A 1 92 ? -4.586 8.661 -5.834 1.00 93.00 92 ILE A C 1
ATOM 766 O O . ILE A 1 92 ? -3.639 8.396 -5.090 1.00 93.00 92 ILE A O 1
ATOM 770 N N . ASP A 1 93 ? -5.546 9.524 -5.513 1.00 92.75 93 ASP A N 1
ATOM 771 C CA . ASP A 1 93 ? -5.690 10.054 -4.159 1.00 92.75 93 ASP A CA 1
ATOM 772 C C . ASP A 1 93 ? -6.131 8.918 -3.234 1.00 92.75 93 ASP A C 1
ATOM 774 O O . ASP A 1 93 ? -7.127 8.231 -3.491 1.00 92.75 93 ASP A O 1
ATOM 778 N N . LEU A 1 94 ? -5.376 8.688 -2.164 1.00 92.31 94 LEU A N 1
ATOM 779 C CA . LEU A 1 94 ? -5.682 7.623 -1.226 1.00 92.31 94 LEU A CA 1
ATOM 780 C C . LEU A 1 94 ? -6.958 7.976 -0.452 1.00 92.31 94 LEU A C 1
ATOM 782 O O . LEU A 1 94 ? -7.043 9.054 0.147 1.00 92.31 94 LEU A O 1
ATOM 786 N N . PRO A 1 95 ? -7.955 7.072 -0.409 1.00 91.88 95 PRO A N 1
ATOM 787 C CA . PRO A 1 95 ? -9.063 7.236 0.517 1.00 91.88 95 PRO A CA 1
ATOM 788 C C . PRO A 1 95 ? -8.534 7.142 1.959 1.00 91.88 95 PRO A C 1
ATOM 790 O O . PRO A 1 95 ? -7.408 6.696 2.185 1.00 91.88 95 PRO A O 1
ATOM 793 N N . PRO A 1 96 ? -9.332 7.499 2.975 1.00 91.69 96 PRO A N 1
ATOM 794 C CA . PRO A 1 96 ? -8.981 7.176 4.349 1.00 91.69 96 PRO A CA 1
ATOM 795 C C . PRO A 1 96 ? -8.764 5.662 4.478 1.00 91.69 96 PRO A C 1
ATOM 797 O O . PRO A 1 96 ? -9.671 4.872 4.222 1.00 91.69 96 PRO A O 1
ATOM 800 N N . LEU A 1 97 ? -7.549 5.253 4.837 1.00 93.00 97 LEU A N 1
ATOM 801 C CA . LEU A 1 97 ? -7.183 3.851 5.023 1.00 93.00 97 LEU A CA 1
ATOM 802 C C . LEU A 1 97 ? -6.925 3.570 6.500 1.00 93.00 97 LEU A C 1
ATOM 804 O O . LEU A 1 97 ? -6.440 4.436 7.229 1.00 93.00 97 LEU A O 1
ATOM 808 N N . PHE A 1 98 ? -7.206 2.341 6.922 1.00 92.81 98 PHE A N 1
ATOM 809 C CA . PHE A 1 98 ? -6.815 1.824 8.229 1.00 92.81 98 PHE A CA 1
ATOM 810 C C . PHE A 1 98 ? -6.240 0.412 8.109 1.00 92.81 98 PHE A C 1
ATOM 812 O O . PHE A 1 98 ? -6.558 -0.336 7.183 1.00 92.81 98 PHE A O 1
ATOM 819 N N . GLY A 1 99 ? -5.388 0.032 9.056 1.00 92.50 99 GLY A N 1
ATOM 820 C CA . GLY A 1 99 ? -4.767 -1.284 9.066 1.00 92.50 99 GLY A CA 1
ATOM 821 C C . GLY A 1 99 ? -3.752 -1.451 10.182 1.00 92.50 99 GLY A C 1
ATOM 822 O O . GLY A 1 99 ? -3.529 -0.557 11.000 1.00 92.50 99 GLY A O 1
ATOM 823 N N . GLU A 1 100 ? -3.138 -2.626 10.213 1.00 91.81 100 GLU A N 1
ATOM 824 C CA . GLU A 1 100 ? -2.058 -2.942 11.135 1.00 91.81 100 GLU A CA 1
ATOM 825 C C . GLU A 1 100 ? -0.872 -1.999 10.893 1.00 91.81 100 GLU A C 1
ATOM 827 O O . GLU A 1 100 ? -0.594 -1.638 9.748 1.00 91.81 100 GLU A O 1
ATOM 832 N N . TRP A 1 101 ? -0.184 -1.625 11.976 1.00 91.50 101 TRP A N 1
ATOM 833 C CA . TRP A 1 101 ? 0.965 -0.703 11.987 1.00 91.50 101 TRP A CA 1
ATOM 834 C C . TRP A 1 101 ? 0.681 0.734 11.516 1.00 91.50 101 TRP A C 1
ATOM 836 O O . TRP A 1 101 ? 1.614 1.522 11.402 1.00 91.50 101 TRP A O 1
ATOM 846 N N . MET A 1 102 ? -0.585 1.107 11.295 1.00 91.25 102 MET A N 1
ATOM 847 C CA . MET A 1 102 ? -0.968 2.507 11.103 1.00 91.25 102 MET A CA 1
ATOM 848 C C . MET A 1 102 ? -0.634 3.334 12.354 1.00 91.25 102 MET A C 1
ATOM 850 O O . MET A 1 102 ? -0.882 2.884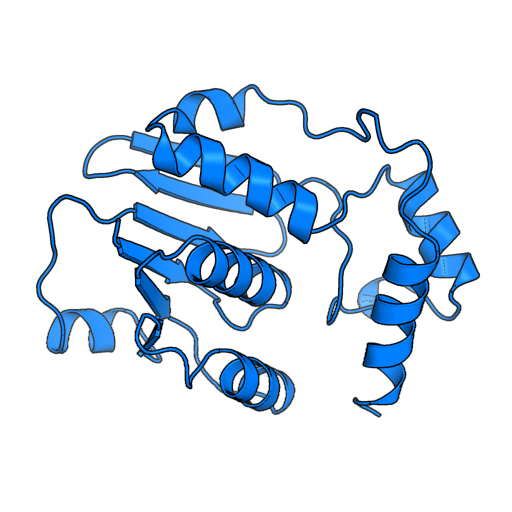 13.476 1.00 91.25 102 MET A O 1
ATOM 854 N N . ASP A 1 103 ? -0.142 4.564 12.170 1.00 87.69 103 ASP A N 1
ATOM 855 C CA . ASP A 1 103 ? 0.015 5.500 13.285 1.00 87.69 103 ASP A CA 1
ATOM 856 C C . ASP A 1 103 ? -1.358 5.921 13.832 1.00 87.69 103 ASP A C 1
ATOM 858 O O . ASP A 1 103 ? -2.160 6.576 13.158 1.00 87.69 103 ASP A O 1
ATOM 862 N N . MET A 1 104 ? -1.632 5.491 15.063 1.00 84.50 104 MET A N 1
ATOM 863 C CA . MET A 1 104 ? -2.860 5.792 15.798 1.00 84.50 104 MET A CA 1
ATOM 864 C C . MET A 1 104 ? -2.751 7.093 16.602 1.00 84.50 104 MET A C 1
ATOM 866 O O . MET A 1 104 ? -3.773 7.732 16.854 1.00 84.50 104 MET A O 1
ATOM 870 N N . LYS A 1 105 ? -1.537 7.490 17.014 1.00 81.25 105 LYS A N 1
ATOM 871 C CA . LYS A 1 105 ? -1.315 8.690 17.838 1.00 81.25 105 LYS A CA 1
ATOM 872 C C . LYS A 1 105 ? -1.583 9.943 17.024 1.00 81.25 105 LYS A C 1
ATOM 874 O O . LYS A 1 105 ? -2.318 10.811 17.483 1.00 81.25 105 LYS A O 1
ATOM 879 N N . ASP A 1 106 ? -1.095 9.967 15.788 1.00 79.50 106 ASP A N 1
ATOM 880 C CA . ASP A 1 106 ? -1.339 11.057 14.837 1.00 79.50 106 ASP A CA 1
ATOM 881 C C . ASP A 1 106 ? -2.828 11.232 14.491 1.00 79.50 106 ASP A C 1
ATOM 883 O O . ASP A 1 106 ? -3.227 12.235 13.899 1.00 79.50 106 ASP A O 1
ATOM 887 N N . LYS A 1 107 ? -3.664 10.246 14.836 1.00 80.06 107 LYS A N 1
ATOM 888 C CA . LYS A 1 107 ? -5.105 10.228 14.564 1.00 80.06 107 LYS A CA 1
ATOM 889 C C . LYS A 1 107 ? -5.966 10.360 15.815 1.00 80.06 107 LYS A C 1
ATOM 891 O O . LYS A 1 107 ? -7.181 10.250 15.689 1.00 80.06 107 LYS A O 1
ATOM 896 N N . GLU A 1 108 ? -5.350 10.581 16.978 1.00 84.94 108 GLU A N 1
ATOM 897 C CA . GLU A 1 108 ? -6.035 10.705 18.273 1.00 84.94 108 GLU A CA 1
ATOM 898 C C . GLU A 1 108 ? -6.876 9.458 18.633 1.00 84.94 108 GLU A C 1
ATOM 900 O O . GLU A 1 108 ? -7.905 9.549 19.296 1.00 84.94 108 GLU A O 1
ATOM 905 N N . ILE A 1 109 ? -6.442 8.268 18.193 1.00 87.25 109 ILE A N 1
ATOM 906 C CA . ILE A 1 109 ? -7.133 6.994 18.446 1.00 87.25 109 ILE A CA 1
ATOM 907 C C . ILE A 1 109 ? -6.529 6.328 19.691 1.00 87.25 109 ILE A C 1
ATOM 909 O O . ILE A 1 109 ? -5.428 5.765 19.648 1.00 87.25 109 ILE A O 1
ATOM 913 N N . GLU A 1 110 ? -7.255 6.354 20.812 1.00 87.25 110 GLU A N 1
ATOM 914 C CA . GLU A 1 110 ? -6.774 5.829 22.097 1.00 87.25 110 GLU A CA 1
ATOM 915 C C . GLU A 1 110 ? -7.358 4.466 22.466 1.00 87.25 110 GLU A C 1
ATOM 917 O O . GLU A 1 110 ? -6.668 3.667 23.115 1.00 87.25 110 GLU A O 1
ATOM 922 N N . THR A 1 111 ? -8.564 4.158 21.989 1.00 88.06 111 THR A N 1
ATOM 923 C CA . THR A 1 111 ? -9.305 2.914 22.232 1.00 88.06 111 THR A CA 1
ATOM 924 C C . THR A 1 111 ? -9.770 2.238 20.935 1.00 88.06 111 THR A C 1
ATOM 926 O O . THR A 1 111 ? -9.783 2.830 19.855 1.00 88.06 111 THR A O 1
ATOM 929 N N . ILE A 1 112 ? -10.161 0.962 21.030 1.00 86.88 112 ILE A N 1
ATOM 930 C CA . ILE A 1 112 ? -10.746 0.236 19.892 1.00 86.88 112 ILE A CA 1
ATOM 931 C C . ILE A 1 112 ? -12.074 0.863 19.442 1.00 86.88 112 ILE A C 1
ATOM 933 O O . ILE A 1 112 ? -12.424 0.787 18.266 1.00 86.88 112 ILE A O 1
ATOM 937 N N . ASP A 1 113 ? -12.803 1.494 20.364 1.00 89.00 113 ASP A N 1
ATOM 938 C CA . ASP A 1 113 ? -14.045 2.196 20.055 1.00 89.00 113 ASP A CA 1
ATOM 939 C C . ASP A 1 113 ? -13.764 3.515 19.322 1.00 89.00 113 ASP A C 1
ATOM 941 O O . ASP A 1 113 ? -14.471 3.821 18.362 1.00 89.00 113 ASP A O 1
ATOM 945 N N . ASP A 1 114 ? -12.675 4.219 19.655 1.00 90.31 114 ASP A N 1
ATOM 946 C CA . ASP A 1 114 ? -12.216 5.387 18.884 1.00 90.31 114 ASP A CA 1
ATOM 947 C C . ASP A 1 114 ? -11.830 4.985 17.458 1.00 90.31 114 ASP A C 1
ATOM 949 O O . ASP A 1 114 ? -12.183 5.670 16.500 1.00 90.31 114 ASP A O 1
ATOM 953 N N . LEU A 1 115 ? -11.165 3.833 17.290 1.00 89.19 115 LEU A N 1
ATOM 954 C CA . LEU A 1 115 ? -10.832 3.302 15.966 1.00 89.19 115 LEU A CA 1
ATOM 955 C C . LEU A 1 115 ? -12.103 3.020 15.155 1.00 89.19 115 LEU A C 1
ATOM 957 O O . LEU A 1 115 ? -12.189 3.400 13.988 1.00 89.19 115 LEU A O 1
ATOM 961 N N . LYS A 1 116 ? -13.103 2.374 15.766 1.00 88.94 116 LYS A N 1
ATOM 962 C CA . LYS A 1 116 ? -14.399 2.109 15.122 1.00 88.94 116 LYS A CA 1
ATOM 963 C C . LYS A 1 116 ? -15.085 3.403 14.701 1.00 88.94 116 LYS A C 1
ATOM 965 O O . LYS A 1 116 ? -15.559 3.490 13.569 1.00 88.94 116 LYS A O 1
ATOM 970 N N . LEU A 1 117 ? -15.123 4.395 15.589 1.00 88.88 117 LEU A N 1
ATOM 971 C CA . LEU A 1 117 ? -15.729 5.689 15.303 1.00 88.88 117 LEU A CA 1
ATOM 972 C C . LEU A 1 117 ? -15.002 6.391 14.152 1.00 88.88 117 LEU A C 1
ATOM 974 O O . LEU A 1 117 ? -15.646 6.794 13.188 1.00 88.88 117 LEU A O 1
ATOM 978 N N . TRP A 1 118 ? -13.669 6.434 14.191 1.00 91.06 118 TRP A N 1
ATOM 979 C CA . TRP A 1 118 ? -12.845 7.034 13.143 1.00 91.06 118 TRP A CA 1
ATOM 980 C C . TRP A 1 118 ? -13.085 6.388 11.772 1.00 91.06 118 TRP A C 1
ATOM 982 O O . TRP A 1 118 ? -13.226 7.090 10.767 1.00 91.06 118 TRP A O 1
ATOM 992 N N . ILE A 1 119 ? -13.179 5.052 11.727 1.00 89.69 119 ILE A N 1
ATOM 993 C CA . ILE A 1 119 ? -13.478 4.305 10.497 1.00 89.69 119 ILE A CA 1
ATOM 994 C C . ILE A 1 119 ? -14.854 4.697 9.951 1.00 89.69 119 ILE A C 1
ATOM 996 O O . ILE A 1 119 ? -14.979 4.966 8.757 1.00 89.69 119 ILE A O 1
ATOM 1000 N N . LEU A 1 120 ? -15.875 4.749 10.810 1.00 87.62 120 LEU A N 1
ATOM 1001 C CA . LEU A 1 120 ? -17.243 5.086 10.413 1.00 87.62 120 LEU A CA 1
ATOM 1002 C C . LEU A 1 120 ? -17.363 6.536 9.932 1.00 87.62 120 LEU A C 1
ATOM 1004 O O . LEU A 1 120 ? -17.931 6.780 8.870 1.00 87.62 120 LEU A O 1
ATOM 1008 N N . GLU A 1 121 ? -16.809 7.491 10.679 1.00 89.62 121 GLU A N 1
ATOM 1009 C CA . GLU A 1 121 ? -16.898 8.924 10.372 1.00 89.62 121 GLU A CA 1
ATOM 1010 C C . GLU A 1 121 ? -16.198 9.288 9.064 1.00 89.62 121 GLU A C 1
ATOM 1012 O O . GLU A 1 121 ? -16.685 10.130 8.306 1.00 89.62 121 GLU A O 1
ATOM 1017 N N . ARG A 1 122 ? -15.057 8.650 8.784 1.00 89.00 122 ARG A N 1
ATOM 1018 C CA . ARG A 1 122 ? -14.273 8.920 7.573 1.00 89.00 122 ARG A CA 1
ATOM 1019 C C . ARG A 1 122 ? -14.600 7.990 6.412 1.00 89.00 122 ARG A C 1
ATOM 1021 O O . ARG A 1 122 ? -14.062 8.190 5.327 1.00 89.00 122 ARG A O 1
ATOM 1028 N N . GLY A 1 123 ? -15.448 6.984 6.623 1.00 87.50 123 GLY A N 1
ATOM 1029 C CA . GLY A 1 123 ? -15.701 5.935 5.636 1.00 87.50 123 GLY A CA 1
ATOM 1030 C C . GLY A 1 123 ? -14.425 5.180 5.257 1.00 87.50 123 GLY A C 1
ATOM 1031 O O . GLY A 1 123 ? -14.202 4.906 4.078 1.00 87.50 123 GLY A O 1
ATOM 1032 N N . ALA A 1 124 ? -13.557 4.916 6.238 1.00 90.06 124 ALA A N 1
ATOM 1033 C CA . ALA A 1 124 ? -12.226 4.390 5.986 1.00 90.06 124 ALA A CA 1
ATOM 1034 C C . ALA A 1 124 ? -12.245 2.929 5.522 1.00 90.06 124 ALA A C 1
ATOM 1036 O O . ALA A 1 124 ? -13.059 2.120 5.972 1.00 90.06 124 ALA A O 1
ATOM 1037 N N . LEU A 1 125 ? -11.309 2.581 4.642 1.00 90.81 125 LEU A N 1
ATOM 1038 C CA . LEU A 1 125 ? -11.186 1.248 4.061 1.00 90.81 125 LEU A CA 1
ATOM 1039 C C . LEU A 1 125 ? -10.037 0.477 4.689 1.00 90.81 125 LEU A C 1
ATOM 1041 O O . LEU A 1 125 ? -8.992 1.042 5.017 1.00 90.81 125 LEU A O 1
ATOM 1045 N N . TYR A 1 126 ? -10.222 -0.836 4.820 1.00 92.06 126 TYR A N 1
ATOM 1046 C CA . TYR A 1 126 ? -9.125 -1.687 5.239 1.00 92.06 126 TYR A CA 1
ATOM 1047 C C . TYR A 1 126 ? -8.062 -1.692 4.140 1.00 92.06 126 TYR A C 1
ATOM 1049 O O . TYR A 1 126 ? -8.355 -1.956 2.972 1.00 92.06 126 TYR A O 1
ATOM 1057 N N . VAL A 1 127 ? -6.823 -1.396 4.519 1.00 93.38 127 VAL A N 1
ATOM 1058 C CA . VAL A 1 127 ? -5.688 -1.264 3.596 1.00 93.38 127 VAL A CA 1
ATOM 1059 C C . VAL A 1 127 ? -5.451 -2.528 2.764 1.00 93.38 127 VAL A C 1
ATOM 1061 O O . VAL A 1 127 ? -5.086 -2.426 1.596 1.00 93.38 127 VAL A O 1
ATOM 1064 N N . GLY A 1 128 ? -5.722 -3.711 3.326 1.00 91.69 128 GLY A N 1
ATOM 1065 C CA . GLY A 1 128 ? -5.639 -4.977 2.598 1.00 91.69 128 GLY A CA 1
ATOM 1066 C C . GLY A 1 128 ? -6.661 -5.071 1.462 1.00 91.69 128 GLY A C 1
ATOM 1067 O O . GLY A 1 128 ? -6.277 -5.349 0.331 1.00 91.69 128 GLY A O 1
ATOM 1068 N N . ASP A 1 129 ? -7.931 -4.754 1.740 1.00 91.06 129 ASP A N 1
ATOM 1069 C CA .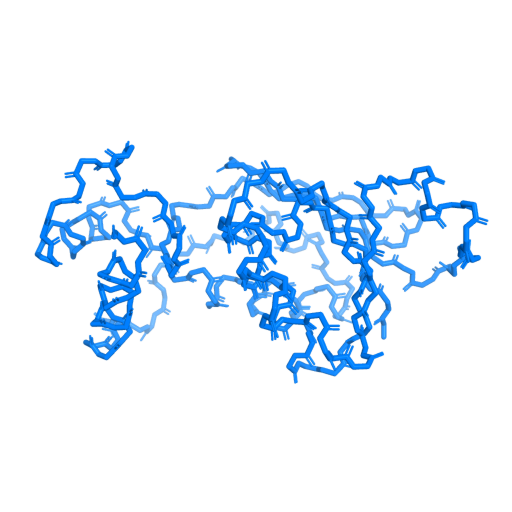 ASP A 1 129 ? -9.015 -4.780 0.739 1.00 91.06 129 ASP A CA 1
ATOM 1070 C C . ASP A 1 129 ? -8.754 -3.748 -0.384 1.00 91.06 129 ASP A C 1
ATOM 1072 O O . ASP A 1 129 ? -9.017 -3.991 -1.569 1.00 91.06 129 ASP A O 1
ATOM 1076 N N . PHE A 1 130 ? -8.194 -2.587 -0.019 1.00 93.50 130 PHE A N 1
ATOM 1077 C CA . PHE A 1 130 ? -7.773 -1.564 -0.976 1.00 93.50 130 PHE A CA 1
ATOM 1078 C C . PHE A 1 130 ? -6.685 -2.087 -1.923 1.00 93.50 130 PHE A C 1
ATOM 1080 O O . PHE A 1 130 ? -6.856 -2.020 -3.144 1.00 93.50 130 PHE A O 1
ATOM 1087 N N . PHE A 1 131 ? -5.588 -2.637 -1.389 1.00 94.44 131 PHE A N 1
ATOM 1088 C CA . PHE A 1 131 ? -4.492 -3.123 -2.231 1.00 94.44 131 PHE A CA 1
ATOM 1089 C C . PHE A 1 131 ? -4.851 -4.378 -3.020 1.00 94.44 131 PHE A C 1
ATOM 1091 O O . PHE A 1 131 ? -4.380 -4.505 -4.144 1.00 94.44 131 PHE A O 1
ATOM 1098 N N . GLU A 1 132 ? -5.723 -5.253 -2.515 1.00 92.75 132 GLU A N 1
ATOM 1099 C CA . GLU A 1 132 ? -6.271 -6.366 -3.302 1.00 92.75 132 GLU A CA 1
ATOM 1100 C C . GLU A 1 132 ? -6.944 -5.850 -4.583 1.00 92.75 132 GLU A C 1
ATOM 1102 O O . GLU A 1 132 ? -6.648 -6.317 -5.683 1.00 92.75 132 GLU A O 1
ATOM 1107 N N . THR A 1 133 ? -7.769 -4.804 -4.461 1.00 92.75 133 THR A N 1
ATOM 1108 C CA . THR A 1 133 ? -8.414 -4.171 -5.618 1.00 92.75 133 THR A CA 1
ATOM 1109 C C . THR A 1 133 ? -7.402 -3.539 -6.573 1.00 92.75 133 THR A C 1
ATOM 1111 O O . THR A 1 133 ? -7.536 -3.680 -7.789 1.00 92.75 133 THR A O 1
ATOM 1114 N N . VAL A 1 134 ? -6.418 -2.806 -6.044 1.00 93.56 134 VAL A N 1
ATOM 1115 C CA . VAL A 1 134 ? -5.380 -2.155 -6.856 1.00 93.56 134 VAL A CA 1
ATOM 1116 C C . VAL A 1 134 ? -4.576 -3.193 -7.635 1.00 93.56 134 VAL A C 1
ATOM 1118 O O . VAL A 1 134 ? -4.422 -3.054 -8.847 1.00 93.56 134 VAL A O 1
ATOM 1121 N N . ILE A 1 135 ? -4.096 -4.236 -6.957 1.00 93.50 135 ILE A N 1
ATOM 1122 C CA . ILE A 1 135 ? -3.256 -5.285 -7.540 1.00 93.50 135 ILE A CA 1
ATOM 1123 C C . ILE A 1 135 ? -4.004 -6.009 -8.662 1.00 93.50 135 ILE A C 1
ATOM 1125 O O . ILE A 1 135 ? -3.447 -6.153 -9.746 1.00 93.50 135 ILE A O 1
ATOM 1129 N N . ASP A 1 136 ? -5.285 -6.332 -8.471 1.00 92.75 136 ASP A N 1
ATOM 1130 C CA . ASP A 1 136 ? -6.130 -6.931 -9.514 1.00 92.75 136 ASP A CA 1
ATOM 1131 C C . ASP A 1 136 ? -6.177 -6.085 -10.806 1.00 92.75 136 ASP A C 1
ATOM 1133 O O . ASP A 1 136 ? -6.122 -6.619 -11.915 1.00 92.75 136 ASP A O 1
ATOM 1137 N N . HIS A 1 137 ? -6.219 -4.752 -10.693 1.00 92.62 137 HIS A N 1
ATOM 1138 C CA . HIS A 1 137 ? -6.212 -3.869 -11.870 1.00 92.62 137 HIS A CA 1
ATOM 1139 C C . HIS A 1 137 ? -4.822 -3.754 -12.497 1.00 92.62 137 HIS A C 1
ATOM 1141 O O . HIS A 1 137 ? -4.714 -3.659 -13.721 1.00 92.62 137 HIS A O 1
ATOM 1147 N N . VAL A 1 138 ? -3.764 -3.771 -11.683 1.00 91.38 138 VAL A N 1
ATOM 1148 C CA . VAL A 1 138 ? -2.378 -3.786 -12.174 1.00 91.38 138 VAL A CA 1
ATOM 1149 C C . VAL A 1 138 ? -2.114 -5.070 -12.963 1.00 91.38 138 VAL A C 1
ATOM 1151 O O . VAL A 1 138 ? -1.624 -5.000 -14.088 1.00 91.38 138 VAL A O 1
ATOM 1154 N N . GLU A 1 139 ? -2.516 -6.230 -12.442 1.00 89.94 139 GLU A N 1
ATOM 1155 C CA . GLU A 1 139 ? -2.373 -7.527 -13.117 1.00 89.94 139 GLU A CA 1
ATOM 1156 C C . GLU A 1 139 ? -3.098 -7.572 -14.467 1.00 89.94 139 GLU A C 1
ATOM 1158 O O . GLU A 1 139 ? -2.572 -8.103 -15.448 1.00 89.94 139 GLU A O 1
ATOM 1163 N N . LYS A 1 140 ? -4.292 -6.976 -14.540 1.00 90.38 140 LYS A N 1
ATOM 1164 C CA . LYS A 1 140 ? -5.088 -6.900 -15.775 1.00 90.38 140 LYS A CA 1
ATOM 1165 C C . LYS A 1 140 ? -4.606 -5.818 -16.747 1.00 90.38 140 LYS A C 1
ATOM 1167 O O . LYS A 1 140 ? -5.108 -5.757 -17.868 1.00 90.38 140 LYS A O 1
ATOM 1172 N N . GLY A 1 141 ? -3.659 -4.965 -16.345 1.00 88.50 141 GLY A N 1
ATOM 1173 C CA . GLY A 1 141 ? -3.229 -3.803 -17.128 1.00 88.50 141 GLY A CA 1
ATOM 1174 C C . GLY A 1 141 ? -4.322 -2.737 -17.272 1.00 88.50 141 GLY A C 1
ATOM 1175 O O . GLY A 1 141 ? -4.333 -1.977 -18.235 1.00 88.50 141 GLY A O 1
ATOM 1176 N N . GLU A 1 142 ? -5.263 -2.681 -16.330 1.00 90.56 142 GLU A N 1
ATOM 1177 C CA . GLU A 1 142 ? -6.418 -1.780 -16.339 1.00 90.56 142 GLU A CA 1
ATOM 1178 C C . GLU A 1 142 ? -6.220 -0.579 -15.398 1.00 90.56 142 GLU A C 1
ATOM 1180 O O . GLU A 1 142 ? -7.180 -0.052 -14.833 1.00 90.56 142 GLU A O 1
ATOM 1185 N N . ILE A 1 143 ? -4.975 -0.120 -15.221 1.00 90.50 143 ILE A N 1
ATOM 1186 C CA . ILE A 1 143 ? -4.632 0.892 -14.208 1.00 90.50 143 ILE A CA 1
ATOM 1187 C C . ILE A 1 143 ? -5.362 2.227 -14.403 1.00 90.50 143 ILE A C 1
ATOM 1189 O O . ILE A 1 143 ? -5.711 2.882 -13.427 1.00 90.50 143 ILE A O 1
ATOM 1193 N N . LEU A 1 144 ? -5.696 2.605 -15.641 1.00 89.62 144 LEU A N 1
ATOM 1194 C CA . LEU A 1 144 ? -6.444 3.835 -15.924 1.00 89.62 144 LEU A CA 1
ATOM 1195 C C . LEU A 1 144 ? -7.864 3.809 -15.335 1.00 89.62 144 LEU A C 1
ATOM 1197 O O . LEU A 1 144 ? -8.397 4.855 -14.973 1.00 89.62 144 LEU A O 1
ATOM 1201 N N . ARG A 1 145 ? -8.459 2.619 -15.160 1.00 89.38 145 ARG A N 1
ATOM 1202 C CA . ARG A 1 145 ? -9.772 2.474 -14.510 1.00 89.38 145 ARG A CA 1
ATOM 1203 C C . ARG A 1 145 ? -9.722 2.775 -13.015 1.00 89.38 145 ARG A C 1
ATOM 1205 O O . ARG A 1 145 ? -10.761 3.066 -12.427 1.00 89.38 145 ARG A O 1
ATOM 1212 N N . LEU A 1 146 ? -8.541 2.729 -12.393 1.00 88.62 146 LEU A N 1
ATOM 1213 C CA . LEU A 1 146 ? -8.386 3.067 -10.979 1.00 88.62 146 LEU A CA 1
ATOM 1214 C C . LEU A 1 146 ? -8.606 4.562 -10.718 1.00 88.62 146 LEU A C 1
ATOM 1216 O O . LEU A 1 146 ? -9.136 4.898 -9.665 1.00 88.62 146 LEU A O 1
ATOM 1220 N N . ALA A 1 147 ? -8.280 5.445 -11.672 1.00 82.50 147 ALA A N 1
ATOM 1221 C CA . ALA A 1 147 ? -8.525 6.888 -11.541 1.00 82.50 147 ALA A CA 1
ATOM 1222 C C . ALA A 1 147 ? -10.021 7.231 -11.468 1.00 82.50 147 ALA A C 1
ATOM 1224 O O . ALA A 1 147 ? -10.424 8.198 -10.828 1.00 82.50 147 ALA A O 1
ATOM 1225 N N . GLU A 1 148 ? -10.855 6.433 -12.133 1.00 81.06 148 GLU A N 1
ATOM 1226 C CA . GLU A 1 148 ? -12.307 6.622 -12.181 1.00 81.06 148 GLU A CA 1
ATOM 1227 C C . GLU A 1 148 ? -13.025 5.879 -11.044 1.00 81.06 148 GLU A C 1
ATOM 1229 O O . GLU A 1 148 ? -14.221 6.084 -10.802 1.00 81.06 148 GLU A O 1
ATOM 1234 N N . LYS A 1 149 ? -12.308 5.001 -10.329 1.00 81.94 149 LYS A N 1
ATOM 1235 C CA . LYS A 1 149 ? -12.881 4.148 -9.296 1.00 81.94 149 LYS A CA 1
ATOM 1236 C C . LYS A 1 149 ? -13.102 4.934 -8.011 1.00 81.94 149 LYS A C 1
ATOM 1238 O O . LYS A 1 149 ? -12.173 5.394 -7.356 1.00 81.94 149 LYS A O 1
ATOM 1243 N N . LYS A 1 150 ? -14.361 5.001 -7.581 1.00 77.88 150 LYS A N 1
ATOM 1244 C CA . LYS A 1 150 ? -14.694 5.446 -6.227 1.00 77.88 150 LYS A CA 1
ATOM 1245 C C . LYS A 1 150 ? -14.465 4.304 -5.251 1.00 77.88 150 LYS A C 1
ATOM 1247 O O . LYS A 1 150 ? -15.293 3.401 -5.133 1.00 77.88 150 LYS A O 1
ATOM 1252 N N . PHE A 1 151 ? -13.348 4.364 -4.542 1.00 76.50 151 PHE A N 1
ATOM 1253 C CA . PHE A 1 151 ? -13.122 3.530 -3.374 1.00 76.50 151 PHE A CA 1
ATOM 1254 C C . PHE A 1 151 ? -14.111 3.959 -2.287 1.00 76.50 151 PHE A C 1
ATOM 1256 O O . PHE A 1 151 ? -14.063 5.076 -1.781 1.00 76.50 151 PHE A O 1
ATOM 1263 N N . SER A 1 152 ? -15.073 3.095 -1.992 1.00 66.44 152 SER A N 1
ATOM 1264 C CA . SER A 1 152 ? -16.079 3.316 -0.957 1.00 66.44 152 SER A CA 1
ATOM 1265 C C . SER A 1 152 ? -16.350 2.003 -0.246 1.00 66.44 152 SER A C 1
ATOM 1267 O O . SER A 1 152 ? -16.082 0.937 -0.807 1.00 66.44 152 SER A O 1
ATOM 1269 N N . LEU A 1 153 ? -16.866 2.085 0.983 1.00 60.16 153 LEU A N 1
ATOM 1270 C CA . LEU A 1 153 ? -17.354 0.936 1.741 1.00 60.16 153 LEU A CA 1
ATOM 1271 C C . LEU A 1 153 ? -18.462 0.261 0.922 1.00 60.16 153 LEU A C 1
ATOM 1273 O O . LEU A 1 153 ? -19.625 0.642 0.994 1.00 60.16 153 LEU A O 1
ATOM 1277 N N . THR A 1 154 ? -18.091 -0.700 0.084 1.00 44.88 154 THR A N 1
ATOM 1278 C CA . THR A 1 154 ? -19.026 -1.488 -0.710 1.00 44.88 154 THR A CA 1
ATOM 1279 C C . THR A 1 154 ? -18.979 -2.926 -0.192 1.00 44.88 154 THR A C 1
ATOM 1281 O O . THR A 1 154 ? -17.946 -3.587 -0.203 1.00 44.88 154 THR A O 1
ATOM 1284 N N . GLU A 1 155 ? -20.129 -3.346 0.342 1.00 43.41 155 GLU A N 1
ATOM 1285 C CA . GLU A 1 155 ? -20.595 -4.713 0.642 1.00 43.41 155 GLU A CA 1
ATOM 1286 C C . GLU A 1 155 ? -20.087 -5.466 1.887 1.00 43.41 155 GLU A C 1
ATOM 1288 O O . GLU A 1 155 ? -20.797 -6.359 2.351 1.00 43.41 155 GLU A O 1
ATOM 1293 N N . ARG A 1 156 ? -18.973 -5.097 2.536 1.00 46.41 156 ARG A N 1
ATOM 1294 C CA . ARG A 1 156 ? -18.693 -5.588 3.908 1.00 46.41 156 ARG A CA 1
ATOM 1295 C C . ARG A 1 156 ? -19.308 -4.636 4.938 1.00 46.41 156 ARG A C 1
ATOM 1297 O O . ARG A 1 156 ? -18.612 -3.791 5.488 1.00 46.41 156 ARG A O 1
ATOM 1304 N N . GLU A 1 157 ? -20.615 -4.771 5.193 1.00 45.78 157 GLU A N 1
ATOM 1305 C CA . GLU A 1 157 ? -21.398 -3.931 6.134 1.00 45.78 157 GLU A CA 1
ATOM 1306 C C . GLU A 1 157 ? -20.839 -3.872 7.570 1.00 45.78 157 GLU A C 1
ATOM 1308 O O . GLU A 1 157 ? -21.194 -2.986 8.340 1.00 45.78 157 GLU A O 1
ATOM 1313 N N . THR A 1 158 ? -19.899 -4.741 7.922 1.00 53.97 158 THR A N 1
ATOM 1314 C CA . THR A 1 158 ? -19.065 -4.621 9.117 1.00 53.97 158 THR A CA 1
ATOM 1315 C C . THR A 1 158 ? -17.724 -5.269 8.814 1.00 53.97 158 THR A C 1
ATOM 1317 O O . THR A 1 158 ? -17.684 -6.442 8.437 1.00 53.97 158 THR A O 1
ATOM 1320 N N . GLN A 1 159 ? -16.623 -4.541 8.988 1.00 65.12 159 GLN A N 1
ATOM 1321 C CA . GLN A 1 159 ? -15.303 -5.170 9.011 1.00 65.12 159 GLN A CA 1
ATOM 1322 C C . GLN A 1 159 ? -15.286 -6.177 10.174 1.00 65.12 159 GLN A C 1
ATOM 1324 O O . GLN A 1 159 ? -15.745 -5.817 11.264 1.00 65.12 159 GLN A O 1
ATOM 1329 N N . PRO A 1 160 ? -14.852 -7.437 9.967 1.00 68.75 160 PRO A N 1
ATOM 1330 C CA . PRO A 1 160 ? -14.947 -8.459 11.002 1.00 68.75 160 PRO A CA 1
ATOM 1331 C C . PRO A 1 160 ? -14.284 -7.966 12.288 1.00 68.75 160 PRO A C 1
ATOM 1333 O O . PRO A 1 160 ? -13.172 -7.442 12.245 1.00 68.75 160 PRO A O 1
ATOM 1336 N N . GLN A 1 161 ? -14.952 -8.138 13.429 1.00 75.44 161 GLN A N 1
ATOM 1337 C CA . GLN A 1 161 ? -14.427 -7.756 14.747 1.00 75.44 161 GLN A CA 1
ATOM 1338 C C . GLN A 1 161 ? -12.996 -8.299 14.966 1.00 75.44 161 GLN A C 1
ATOM 1340 O O . GLN A 1 161 ? -12.155 -7.609 15.532 1.00 75.44 161 GLN A O 1
ATOM 1345 N N . GLU A 1 162 ? -12.687 -9.468 14.399 1.00 74.88 162 GLU A N 1
ATOM 1346 C CA . GLU A 1 162 ? -11.352 -10.078 14.372 1.00 74.88 162 GLU A CA 1
ATOM 1347 C C . GLU A 1 162 ? -10.269 -9.200 13.713 1.00 74.88 162 GLU A C 1
ATOM 1349 O O . GLU A 1 162 ? -9.129 -9.170 14.176 1.00 74.88 162 GLU A O 1
ATOM 1354 N N . VAL A 1 163 ? -10.595 -8.463 12.643 1.00 80.06 163 VAL A N 1
ATOM 1355 C CA . VAL A 1 163 ? -9.657 -7.543 11.973 1.00 80.06 163 VAL A CA 1
ATOM 1356 C C . VAL A 1 163 ? -9.347 -6.363 12.888 1.00 80.06 163 VAL A C 1
ATOM 1358 O O . VAL A 1 163 ? -8.182 -6.016 13.069 1.00 80.06 163 VAL A O 1
ATOM 1361 N N . LEU A 1 164 ? -10.371 -5.785 13.518 1.00 83.00 164 LEU A N 1
ATOM 1362 C CA . LEU A 1 164 ? -10.197 -4.670 14.452 1.00 83.00 164 LEU A CA 1
ATOM 1363 C C . LEU A 1 164 ? -9.374 -5.084 15.674 1.00 83.00 164 LEU A C 1
ATOM 1365 O O . LEU A 1 164 ? -8.467 -4.362 16.082 1.00 83.00 164 LEU A O 1
ATOM 1369 N N . GLU A 1 165 ? -9.642 -6.267 16.221 1.00 82.81 165 GLU A N 1
ATOM 1370 C CA . GLU A 1 165 ? -8.884 -6.827 17.341 1.00 82.81 165 GLU A CA 1
ATOM 1371 C C . GLU A 1 165 ? -7.428 -7.104 16.969 1.00 82.81 165 GLU A C 1
ATOM 1373 O O . GLU A 1 165 ? -6.529 -6.808 17.756 1.00 82.81 165 GLU A O 1
ATOM 1378 N N . ARG A 1 166 ? -7.166 -7.601 15.756 1.00 83.50 166 ARG A N 1
ATOM 1379 C CA . ARG A 1 166 ? -5.801 -7.819 15.263 1.00 83.50 166 ARG A CA 1
ATOM 1380 C C . ARG A 1 166 ? -5.031 -6.508 15.125 1.00 83.50 166 ARG A C 1
ATOM 1382 O O . ARG A 1 166 ? -3.895 -6.424 15.591 1.00 83.50 166 ARG A O 1
ATOM 1389 N N . ILE A 1 167 ? -5.652 -5.483 14.542 1.00 83.88 167 ILE A N 1
ATOM 1390 C CA . ILE A 1 167 ? -5.069 -4.138 14.437 1.00 83.88 167 ILE A CA 1
ATOM 1391 C C . ILE A 1 167 ? -4.763 -3.588 15.834 1.00 83.88 167 ILE A C 1
ATOM 1393 O O . ILE A 1 167 ? -3.676 -3.059 16.073 1.00 83.88 167 ILE A O 1
ATOM 1397 N N . TRP A 1 168 ? -5.682 -3.786 16.780 1.00 83.56 168 TRP A N 1
ATOM 1398 C CA . TRP A 1 168 ? -5.510 -3.356 18.164 1.00 83.56 168 TRP A CA 1
ATOM 1399 C C . TRP A 1 168 ? -4.379 -4.092 18.896 1.00 83.56 168 TRP A C 1
ATOM 1401 O O . TRP A 1 168 ? -3.594 -3.480 19.626 1.00 83.56 168 TRP A O 1
ATOM 1411 N N . ALA A 1 169 ? -4.266 -5.404 18.691 1.00 82.88 169 ALA A N 1
ATOM 1412 C CA . ALA A 1 169 ? -3.266 -6.247 19.338 1.00 82.88 169 ALA A CA 1
ATOM 1413 C C . ALA A 1 169 ? -1.838 -5.873 18.918 1.00 82.88 169 ALA A C 1
ATOM 1415 O O . ALA A 1 169 ? -0.941 -5.827 19.760 1.00 82.88 169 ALA A O 1
ATOM 1416 N N . VAL A 1 170 ? -1.631 -5.531 17.642 1.00 80.38 170 VAL A N 1
ATOM 1417 C CA . VAL A 1 170 ? -0.314 -5.134 17.117 1.00 80.38 170 VAL A CA 1
ATOM 1418 C C . VAL A 1 170 ? 0.216 -3.866 17.801 1.00 80.38 170 VAL A C 1
ATOM 1420 O O . VAL A 1 170 ? 1.417 -3.760 18.030 1.00 80.38 170 VAL A O 1
ATOM 1423 N N . ARG A 1 171 ? -0.659 -2.949 18.241 1.00 68.69 171 ARG A N 1
ATOM 1424 C CA . ARG A 1 171 ? -0.257 -1.765 19.028 1.00 68.69 171 ARG A CA 1
ATOM 1425 C C . ARG A 1 171 ? 0.456 -2.134 20.334 1.00 68.69 171 ARG A C 1
ATOM 1427 O O . ARG A 1 171 ? 1.350 -1.411 20.756 1.00 68.69 171 ARG A O 1
ATOM 1434 N N . HIS A 1 172 ? 0.052 -3.229 20.975 1.00 60.41 172 HIS A N 1
ATOM 1435 C CA . HIS A 1 172 ? 0.560 -3.632 22.291 1.00 60.41 172 HIS A CA 1
ATOM 1436 C C . HIS A 1 172 ? 1.890 -4.387 22.206 1.00 60.41 172 HIS A C 1
ATOM 1438 O O . HIS A 1 172 ? 2.558 -4.547 23.219 1.00 60.41 172 HIS A O 1
ATOM 1444 N N . LEU A 1 173 ? 2.270 -4.852 21.014 1.00 58.59 173 LEU A N 1
ATOM 1445 C CA . LEU A 1 173 ? 3.553 -5.515 20.772 1.00 58.59 173 LEU A CA 1
ATOM 1446 C C . LEU A 1 173 ? 4.691 -4.521 20.494 1.00 58.59 173 LEU A C 1
ATOM 1448 O O . LEU A 1 173 ? 5.851 -4.908 20.562 1.00 58.59 173 LEU A O 1
ATOM 1452 N N . ASN A 1 174 ? 4.349 -3.264 20.194 1.00 51.47 174 ASN A N 1
ATOM 1453 C CA . ASN A 1 174 ? 5.283 -2.216 19.778 1.00 51.47 174 ASN A CA 1
ATOM 1454 C C . ASN A 1 174 ? 5.455 -1.105 20.847 1.00 51.47 174 ASN A C 1
ATOM 1456 O O . ASN A 1 174 ? 5.910 -0.010 20.516 1.00 51.47 174 ASN A O 1
ATOM 1460 N N . GLN A 1 175 ? 5.046 -1.359 22.101 1.00 46.22 175 GLN A N 1
ATOM 1461 C CA . GLN A 1 175 ? 5.334 -0.529 23.289 1.00 46.22 175 GLN A CA 1
ATOM 1462 C C . GLN A 1 175 ? 6.353 -1.233 24.181 1.00 46.22 175 GLN A C 1
ATOM 1464 O O . GLN A 1 175 ? 7.195 -0.515 24.763 1.00 46.22 175 GLN A O 1
#

Secondary structure (DSSP, 8-state):
-EEEEETTTSHHHHHHHHHHHHTT-EEEEE----SHHHHHHHHHHTT-TTEEEESSHHHHHHH-PPPTTEEEEEE-SSEEEEEETTTEEEEEEPPPEE-TT--SGGGT--SHHHHHHHHHHHT-EEHHHHHHHHHHHHHTT-THHHHH------S-SS--HHHHHHHHHHHHH--

Sequence (175 aa):
MVVVLFNCFHWMGYHCARQLLHSGHEVVGVDEIDDPMKEQLYMYVGRNSNFQHFNTIEERDNHSHYTNDESHLLISNETLVIKYKLFDEVTIDLPPLFGEWMDMKDKEIETIDDLKLWILERGALYVGDFFETVIDHVEKGEILRLAEKKFSLTERETQPQEVLERIWAVRHLNQ

Foldseek 3Di:
DEEEEEPCLPPLNLLLLVLCVVVVYQYEYEAAPPDPSSVVSCVVRVPRPSYHYDPHPVRCVVPDDDDQQYWYWYDDPFWIWIDGGPDDIDIDGDQAEDAAPPDCVVVVNDDLVSVVVVCVVRQYDYSNVVSVVCVVCSVVVNNVVNNVDDDGPPDPPDDPPVRSVVSVVNVVVVD

Organism: Halobacillus andaensis (NCBI:txid1176239)